Protein AF-A0A1H6R6C3-F1 (afdb_monomer_lite)

pLDDT: mean 83.86, std 10.15, range [52.47, 93.88]

Radius of gyration: 15.7 Å; chains: 1; bounding box: 34×19×46 Å

Foldseek 3Di:
DQPLVVLVVQLVVLLVVLVVCCVVVNVVSSVVSNVVSVVSNVVSVVSVVVVVVVVVVVVVVD

Structure (mmCIF, N/CA/C/O backbone):
data_AF-A0A1H6R6C3-F1
#
_entry.id   AF-A0A1H6R6C3-F1
#
loop_
_atom_site.group_PDB
_atom_site.id
_atom_site.type_symbol
_atom_site.label_atom_id
_atom_site.label_alt_id
_atom_site.label_comp_id
_atom_site.label_asym_id
_atom_site.label_entity_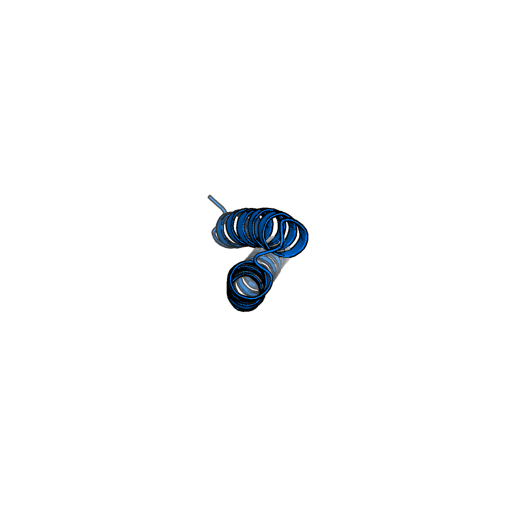id
_atom_site.label_seq_id
_atom_site.pdbx_PDB_ins_code
_atom_site.Cartn_x
_atom_site.Cartn_y
_atom_site.Cartn_z
_atom_site.occupancy
_atom_site.B_iso_or_equiv
_atom_site.auth_seq_id
_atom_site.auth_comp_id
_atom_site.auth_asym_id
_atom_site.auth_atom_id
_atom_site.pdbx_PDB_model_num
ATOM 1 N N . MET A 1 1 ? -1.187 -1.176 20.720 1.00 54.62 1 MET A N 1
ATOM 2 C CA . MET A 1 1 ? -0.706 -0.385 19.563 1.00 54.62 1 MET A CA 1
ATOM 3 C C . MET A 1 1 ? -1.885 -0.207 18.625 1.00 54.62 1 MET A C 1
ATOM 5 O O . MET A 1 1 ? -2.562 -1.197 18.381 1.00 54.62 1 MET A O 1
ATOM 9 N N . LYS A 1 2 ? -2.168 1.027 18.189 1.00 68.56 2 LYS A N 1
ATOM 10 C CA . LYS A 1 2 ? -3.329 1.362 17.347 1.00 68.56 2 LYS A CA 1
ATOM 11 C C . LYS A 1 2 ? -3.241 0.573 16.039 1.00 68.56 2 LYS A C 1
ATOM 13 O O . LYS A 1 2 ? -2.277 0.733 15.289 1.00 68.56 2 LYS A O 1
ATOM 18 N N . VAL A 1 3 ? -4.167 -0.357 15.819 1.00 75.06 3 VAL A N 1
ATOM 19 C CA . VAL A 1 3 ? -4.055 -1.390 14.772 1.00 75.06 3 VAL A CA 1
ATOM 20 C C . VAL A 1 3 ? -4.033 -0.754 13.383 1.00 75.06 3 VAL A C 1
ATOM 22 O O . VAL A 1 3 ? -3.259 -1.177 12.522 1.00 75.06 3 VAL A O 1
ATOM 25 N N . GLY A 1 4 ? -4.783 0.330 13.173 1.00 77.69 4 GLY A N 1
ATOM 26 C CA . GLY A 1 4 ? -4.778 1.016 11.886 1.00 77.69 4 GLY A CA 1
ATOM 27 C C . GLY A 1 4 ? -3.456 1.727 11.559 1.00 77.69 4 GLY A C 1
ATOM 28 O O . GLY A 1 4 ? -3.112 1.852 10.385 1.00 77.69 4 GLY A O 1
ATOM 29 N N . TRP A 1 5 ? -2.658 2.123 12.560 1.00 80.12 5 TRP A N 1
ATOM 30 C CA . TRP A 1 5 ? -1.336 2.727 12.327 1.00 80.12 5 TRP A CA 1
ATOM 31 C C . TRP A 1 5 ? -0.345 1.717 11.740 1.00 80.12 5 TRP A C 1
ATOM 33 O O . TRP A 1 5 ? 0.474 2.075 10.895 1.00 80.12 5 TRP A O 1
ATOM 43 N N . ALA A 1 6 ? -0.448 0.444 12.131 1.00 86.94 6 ALA A N 1
ATOM 44 C CA . ALA A 1 6 ? 0.370 -0.623 11.562 1.00 86.94 6 ALA A CA 1
ATOM 45 C C . ALA A 1 6 ? 0.024 -0.875 10.085 1.00 86.94 6 ALA A C 1
ATOM 47 O O . ALA A 1 6 ? 0.925 -0.990 9.254 1.00 86.94 6 ALA A O 1
ATOM 48 N N . TYR A 1 7 ? -1.270 -0.888 9.740 1.00 87.75 7 TYR A N 1
ATOM 49 C CA . TYR A 1 7 ? -1.720 -1.007 8.349 1.00 87.75 7 TYR A CA 1
ATOM 50 C C . TYR A 1 7 ? -1.272 0.179 7.488 1.00 87.75 7 TYR A C 1
ATOM 52 O O . TYR A 1 7 ? -0.829 -0.028 6.360 1.00 87.75 7 TYR A O 1
ATOM 60 N N . MET A 1 8 ? -1.309 1.401 8.029 1.00 87.44 8 MET A N 1
ATOM 61 C CA . MET A 1 8 ? -0.803 2.590 7.333 1.00 87.44 8 MET A CA 1
ATOM 62 C C . MET A 1 8 ? 0.716 2.567 7.142 1.00 87.44 8 MET A C 1
ATOM 64 O O . MET A 1 8 ? 1.205 2.905 6.065 1.00 87.44 8 MET A O 1
ATOM 68 N N . GLY A 1 9 ? 1.472 2.120 8.148 1.00 88.88 9 GLY A N 1
ATOM 69 C CA . GLY A 1 9 ? 2.921 1.948 8.026 1.00 88.88 9 GLY A CA 1
ATOM 70 C C . GLY A 1 9 ? 3.297 0.907 6.968 1.00 88.88 9 GLY A C 1
ATOM 71 O O . GLY A 1 9 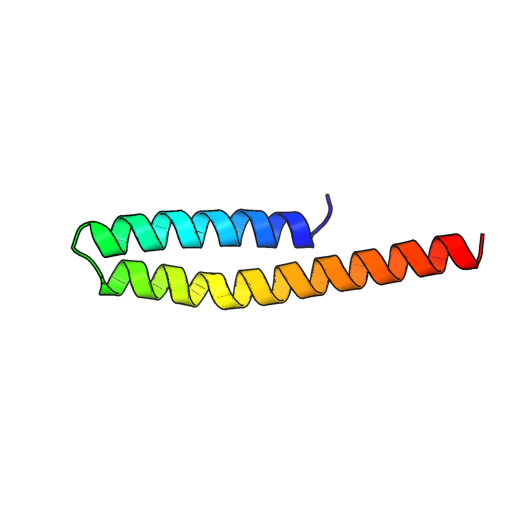? 4.182 1.145 6.145 1.00 88.88 9 GLY A O 1
ATOM 72 N N . LEU A 1 10 ? 2.584 -0.223 6.939 1.00 89.31 10 LEU A N 1
ATOM 73 C CA . LEU A 1 10 ? 2.781 -1.261 5.928 1.00 89.31 10 LEU A CA 1
ATOM 74 C C . LEU A 1 10 ? 2.414 -0.762 4.524 1.00 89.31 10 LEU A C 1
ATOM 76 O O . LEU A 1 10 ? 3.168 -0.989 3.581 1.00 89.31 10 LEU A O 1
ATOM 80 N N . ALA A 1 11 ? 1.301 -0.039 4.391 1.00 90.75 11 ALA A N 1
ATOM 81 C CA . ALA A 1 11 ? 0.903 0.589 3.138 1.00 90.75 11 ALA A CA 1
ATOM 82 C C . ALA A 1 11 ? 1.978 1.545 2.603 1.00 90.75 11 ALA A C 1
ATOM 84 O O . ALA A 1 11 ? 2.346 1.456 1.434 1.00 90.75 11 ALA A O 1
ATOM 85 N N . ALA A 1 12 ? 2.527 2.418 3.451 1.00 91.56 12 ALA A N 1
ATOM 86 C CA . ALA A 1 12 ? 3.576 3.353 3.049 1.00 91.56 12 ALA A CA 1
ATOM 87 C C . ALA A 1 12 ? 4.828 2.626 2.528 1.00 91.56 12 ALA A C 1
ATOM 89 O O . ALA A 1 12 ? 5.378 3.004 1.493 1.00 91.56 12 ALA A O 1
ATOM 90 N N . LEU A 1 13 ? 5.242 1.543 3.194 1.00 93.50 13 LEU A N 1
ATOM 91 C CA . LEU A 1 13 ? 6.352 0.703 2.736 1.00 93.50 13 LEU A CA 1
ATOM 92 C C . LEU A 1 13 ? 6.075 0.060 1.373 1.00 93.50 13 LEU A C 1
ATOM 94 O O . LEU A 1 13 ? 6.950 0.079 0.509 1.00 93.50 13 LEU A O 1
ATOM 98 N N . LEU A 1 14 ? 4.866 -0.469 1.161 1.00 91.50 14 LEU A N 1
ATOM 99 C CA . LEU A 1 14 ? 4.460 -1.058 -0.119 1.00 91.50 14 LEU A CA 1
ATOM 100 C C . LEU A 1 14 ? 4.459 -0.017 -1.246 1.00 91.50 14 LEU A C 1
ATOM 102 O O . LEU A 1 14 ? 4.930 -0.315 -2.341 1.00 91.50 14 LEU A O 1
ATOM 106 N N . VAL A 1 15 ? 4.003 1.210 -0.973 1.00 92.25 15 VAL A N 1
ATOM 107 C CA . VAL A 1 15 ? 4.018 2.312 -1.949 1.00 92.25 15 VAL A CA 1
ATOM 108 C C . VAL A 1 15 ? 5.445 2.703 -2.324 1.00 92.25 15 VAL A C 1
ATOM 110 O O . VAL A 1 15 ? 5.767 2.812 -3.508 1.00 92.25 15 VAL A O 1
ATOM 113 N N . ILE A 1 16 ? 6.324 2.884 -1.337 1.00 93.81 16 ILE A N 1
ATOM 114 C CA . ILE A 1 16 ? 7.720 3.275 -1.574 1.00 93.81 16 ILE A CA 1
ATOM 115 C C . ILE A 1 16 ? 8.465 2.166 -2.327 1.00 93.81 16 ILE A C 1
ATOM 117 O O . ILE A 1 16 ? 9.126 2.431 -3.328 1.00 93.81 16 ILE A O 1
ATOM 121 N N . ALA A 1 17 ? 8.326 0.910 -1.901 1.00 91.12 17 ALA A N 1
ATOM 122 C CA . ALA A 1 17 ? 8.961 -0.214 -2.582 1.00 91.12 17 ALA A CA 1
ATOM 123 C C . ALA A 1 17 ? 8.416 -0.398 -4.008 1.00 91.12 17 ALA A C 1
ATOM 125 O O . ALA A 1 17 ? 9.194 -0.556 -4.949 1.00 91.12 17 ALA A O 1
ATOM 126 N N . GLY A 1 18 ? 7.093 -0.328 -4.182 1.00 90.19 18 GLY A N 1
ATOM 127 C CA . GLY A 1 18 ? 6.436 -0.457 -5.481 1.00 90.19 18 GLY A CA 1
ATOM 128 C C . GLY A 1 18 ? 6.857 0.631 -6.466 1.00 90.19 18 GLY A C 1
ATOM 129 O O . GLY A 1 18 ? 7.226 0.324 -7.597 1.00 90.19 18 GLY A O 1
ATOM 130 N N . THR A 1 19 ? 6.900 1.891 -6.025 1.00 91.62 19 THR A N 1
ATOM 131 C CA . THR A 1 19 ? 7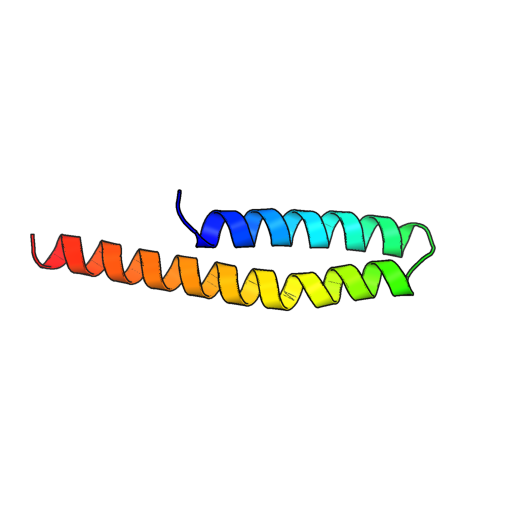.366 3.012 -6.862 1.00 91.62 19 THR A CA 1
ATOM 132 C C . THR A 1 19 ? 8.835 2.870 -7.262 1.00 91.62 19 THR A C 1
ATOM 134 O O . THR A 1 19 ? 9.146 3.009 -8.443 1.00 91.62 19 THR A O 1
ATOM 137 N N . ILE A 1 20 ? 9.735 2.526 -6.331 1.00 92.31 20 ILE A N 1
ATOM 138 C CA . ILE A 1 20 ? 11.165 2.321 -6.636 1.00 92.31 20 ILE A CA 1
ATOM 139 C C . ILE A 1 20 ? 11.352 1.205 -7.672 1.00 92.31 20 ILE A C 1
ATOM 141 O O . ILE A 1 20 ? 12.112 1.368 -8.630 1.00 92.31 20 ILE A O 1
ATOM 145 N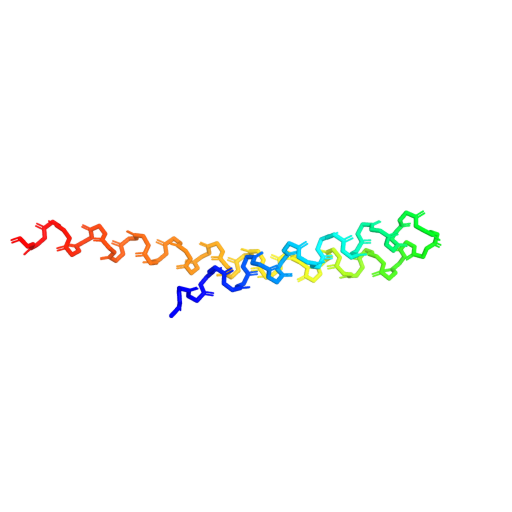 N . ILE A 1 21 ? 10.652 0.080 -7.508 1.00 89.44 21 ILE A N 1
ATOM 146 C CA . ILE A 1 21 ? 10.752 -1.071 -8.417 1.00 89.44 21 ILE A CA 1
ATOM 147 C C . ILE A 1 21 ? 10.168 -0.737 -9.794 1.00 89.44 21 ILE A C 1
ATOM 149 O O . ILE A 1 21 ? 10.767 -1.100 -10.810 1.00 89.44 21 ILE A O 1
ATOM 153 N N . SER A 1 22 ? 9.046 -0.011 -9.836 1.00 89.06 22 SER A N 1
ATOM 154 C CA . SER A 1 22 ? 8.409 0.400 -11.091 1.00 89.06 22 SER A CA 1
ATOM 155 C C . SER A 1 22 ? 9.325 1.334 -11.897 1.00 89.06 22 SER A C 1
ATOM 157 O O . SER A 1 22 ? 9.568 1.100 -13.081 1.00 89.06 22 SER A O 1
ATOM 159 N N . ILE A 1 23 ? 9.954 2.312 -11.229 1.00 89.44 23 ILE A N 1
ATOM 160 C CA . ILE A 1 23 ? 10.921 3.243 -11.842 1.00 89.44 23 ILE A CA 1
ATOM 161 C C . ILE A 1 23 ? 12.194 2.522 -12.315 1.00 89.44 23 ILE A C 1
ATOM 163 O O . ILE A 1 23 ? 12.766 2.893 -13.336 1.00 89.44 23 ILE A O 1
ATOM 167 N N . SER A 1 24 ? 12.625 1.467 -11.618 1.00 88.31 24 SER A N 1
ATOM 168 C CA . SER A 1 24 ? 13.849 0.711 -11.940 1.00 88.31 24 SER A CA 1
ATOM 169 C C . SER A 1 24 ? 13.716 -0.215 -13.163 1.00 88.31 24 SER A C 1
ATOM 171 O O . SER A 1 24 ? 14.615 -1.006 -13.441 1.00 88.31 24 SER A O 1
ATOM 173 N N . GLY A 1 25 ? 12.607 -0.129 -13.905 1.00 81.06 25 GLY A N 1
ATOM 174 C CA . GLY A 1 25 ? 12.391 -0.861 -15.155 1.00 81.06 25 GLY A CA 1
ATOM 175 C C . GLY A 1 25 ? 11.628 -2.176 -15.001 1.00 81.06 25 GLY A C 1
ATOM 176 O O . GLY A 1 25 ? 11.401 -2.856 -15.998 1.00 81.06 25 GLY A O 1
ATOM 177 N N . ASN A 1 26 ? 11.178 -2.520 -13.790 1.00 82.31 26 ASN A N 1
ATOM 178 C CA . ASN A 1 26 ? 10.336 -3.691 -13.549 1.00 82.31 26 ASN A CA 1
ATOM 179 C C . ASN A 1 26 ? 8.904 -3.277 -13.179 1.00 82.31 26 ASN A C 1
ATOM 181 O O . ASN A 1 26 ? 8.376 -3.642 -12.123 1.00 82.31 26 ASN A O 1
ATOM 185 N N . GLY A 1 27 ? 8.297 -2.494 -14.080 1.00 83.12 27 GLY A N 1
ATOM 186 C CA . GLY A 1 27 ? 6.982 -1.860 -13.925 1.00 83.12 27 GLY A CA 1
ATOM 187 C C . GLY A 1 27 ? 5.898 -2.805 -13.417 1.00 83.12 27 GLY A C 1
ATOM 188 O O . GLY A 1 27 ? 5.215 -2.488 -12.457 1.00 83.12 27 GLY A O 1
ATOM 189 N N . ILE A 1 28 ? 5.824 -4.023 -13.962 1.00 90.00 28 ILE A N 1
ATOM 190 C CA . ILE A 1 28 ? 4.794 -5.009 -13.596 1.00 90.00 28 ILE A CA 1
ATOM 191 C C . ILE A 1 28 ? 4.857 -5.378 -12.106 1.00 90.00 28 ILE A C 1
ATOM 193 O O . ILE A 1 28 ? 3.829 -5.435 -11.437 1.00 90.00 28 ILE A O 1
ATOM 197 N N . ILE A 1 29 ? 6.056 -5.625 -11.569 1.00 89.06 29 ILE A N 1
ATOM 198 C CA . ILE A 1 29 ? 6.209 -5.993 -10.154 1.00 89.06 29 ILE A CA 1
ATOM 199 C C . ILE A 1 29 ? 5.927 -4.782 -9.263 1.00 89.06 29 ILE A C 1
ATOM 201 O O . ILE A 1 29 ? 5.229 -4.913 -8.256 1.00 89.06 29 ILE A O 1
ATOM 205 N N . GLY A 1 30 ? 6.428 -3.607 -9.648 1.00 89.25 30 GLY A N 1
ATOM 206 C CA . GLY A 1 30 ? 6.159 -2.364 -8.931 1.00 89.25 30 GLY A CA 1
ATOM 207 C C . GLY A 1 30 ? 4.666 -2.036 -8.869 1.00 89.25 30 GLY A C 1
ATOM 208 O O . GLY A 1 30 ? 4.149 -1.718 -7.799 1.00 89.25 30 GLY A O 1
ATOM 209 N N . ASP A 1 31 ? 3.949 -2.221 -9.974 1.00 90.62 31 ASP A N 1
ATOM 210 C CA . ASP A 1 31 ? 2.512 -1.979 -10.070 1.00 90.62 31 ASP A CA 1
ATOM 211 C C . ASP A 1 31 ? 1.709 -2.972 -9.220 1.00 90.62 31 ASP A C 1
ATOM 213 O O . ASP A 1 31 ? 0.759 -2.569 -8.553 1.00 90.62 31 ASP A O 1
ATOM 217 N N . ILE A 1 32 ? 2.114 -4.246 -9.145 1.00 92.75 32 ILE A N 1
ATOM 218 C CA . ILE A 1 32 ? 1.486 -5.228 -8.239 1.00 92.75 32 ILE A CA 1
ATOM 219 C C . ILE A 1 32 ? 1.630 -4.790 -6.776 1.00 92.75 32 ILE A C 1
ATOM 221 O O . ILE A 1 32 ? 0.663 -4.845 -6.016 1.00 92.75 32 ILE A O 1
ATOM 225 N N . LEU A 1 33 ? 2.816 -4.326 -6.375 1.00 89.88 33 LEU A N 1
ATOM 226 C CA . LEU A 1 33 ? 3.059 -3.789 -5.031 1.00 89.88 33 LEU A CA 1
ATOM 227 C C . LEU A 1 33 ? 2.188 -2.561 -4.739 1.00 89.88 33 LEU A C 1
ATOM 229 O O . LEU A 1 33 ? 1.619 -2.456 -3.650 1.00 89.88 33 LEU A O 1
ATOM 233 N N . LEU A 1 34 ? 2.022 -1.670 -5.718 1.00 91.69 34 LEU A N 1
ATOM 234 C CA . LEU A 1 34 ? 1.135 -0.513 -5.602 1.00 91.69 34 LEU A CA 1
ATOM 235 C C . LEU A 1 34 ? -0.334 -0.930 -5.496 1.00 91.69 34 LEU A C 1
ATOM 237 O O . LEU A 1 34 ? -1.045 -0.418 -4.634 1.00 91.69 34 LEU A O 1
ATOM 241 N N . VAL A 1 35 ? -0.788 -1.909 -6.278 1.00 93.88 35 VAL A N 1
ATOM 242 C CA . VAL A 1 35 ? -2.152 -2.451 -6.177 1.00 93.88 35 VAL A CA 1
ATOM 243 C C . VAL A 1 35 ? -2.393 -3.086 -4.808 1.00 93.88 35 VAL A C 1
ATOM 245 O O . VAL A 1 35 ? -3.448 -2.870 -4.218 1.00 93.88 35 VAL A O 1
ATOM 248 N N . LEU A 1 36 ? -1.411 -3.803 -4.254 1.00 90.62 36 LEU A N 1
ATOM 249 C CA . LEU A 1 36 ? -1.488 -4.384 -2.906 1.00 90.62 36 LEU A CA 1
ATOM 250 C C . LEU A 1 36 ? -1.467 -3.335 -1.786 1.00 90.62 36 LEU A C 1
ATOM 252 O O . LEU A 1 36 ? -1.958 -3.606 -0.685 1.00 90.62 36 LEU A O 1
ATOM 256 N N . SER A 1 37 ? -0.957 -2.132 -2.052 1.00 90.81 37 SER A N 1
ATOM 257 C CA . SER A 1 37 ? -1.021 -1.028 -1.092 1.00 90.81 37 SER A CA 1
ATOM 258 C C . SER A 1 37 ? -2.447 -0.484 -0.913 1.00 90.81 37 SER A C 1
ATOM 260 O O . SER A 1 37 ? -2.823 -0.057 0.173 1.00 90.81 37 SER A O 1
ATOM 262 N N . ILE A 1 38 ? -3.297 -0.568 -1.941 1.00 91.69 38 ILE A N 1
ATOM 263 C CA . ILE A 1 38 ? -4.677 -0.055 -1.906 1.00 91.69 38 ILE A CA 1
ATOM 264 C C . ILE A 1 38 ? -5.525 -0.720 -0.804 1.00 91.69 38 ILE A C 1
ATOM 266 O O . ILE A 1 38 ? -6.099 0.006 0.013 1.00 91.69 38 ILE A O 1
ATOM 270 N N . PRO A 1 39 ? -5.620 -2.064 -0.706 1.00 90.12 39 PRO A N 1
ATOM 271 C CA . PRO A 1 39 ? -6.398 -2.696 0.355 1.00 90.12 39 PRO A CA 1
ATOM 272 C C . PRO A 1 39 ? -5.811 -2.426 1.744 1.00 90.12 39 PRO A C 1
ATOM 274 O O . PRO A 1 39 ? -6.568 -2.261 2.698 1.00 90.12 39 PRO A O 1
ATOM 277 N N . THR A 1 40 ? -4.486 -2.324 1.880 1.00 89.44 40 THR A N 1
ATOM 278 C CA . THR A 1 40 ? -3.856 -1.992 3.170 1.00 89.44 40 THR A CA 1
ATOM 279 C C . THR A 1 40 ? -4.173 -0.562 3.607 1.00 89.44 40 THR A C 1
ATOM 281 O O . THR A 1 40 ? -4.503 -0.355 4.775 1.00 89.44 40 THR A O 1
ATOM 284 N N . ILE A 1 41 ? -4.193 0.403 2.682 1.00 90.75 41 ILE A N 1
ATOM 285 C CA . ILE A 1 41 ? -4.667 1.773 2.944 1.00 90.75 41 ILE A CA 1
ATOM 286 C C . ILE A 1 41 ? -6.147 1.764 3.329 1.00 90.75 41 ILE A C 1
ATOM 288 O O . ILE A 1 41 ? -6.527 2.417 4.298 1.00 90.75 41 ILE A O 1
ATOM 292 N N . TYR A 1 42 ? -6.984 1.009 2.613 1.00 90.50 42 TYR A N 1
ATOM 293 C CA . TYR A 1 42 ? -8.421 0.931 2.887 1.00 90.50 42 TYR A CA 1
ATOM 294 C C . TYR A 1 42 ? -8.710 0.409 4.301 1.00 90.50 42 TYR A C 1
ATOM 296 O O . TYR A 1 42 ? -9.407 1.066 5.078 1.00 90.50 42 TYR A O 1
ATOM 304 N N . TYR A 1 43 ? -8.135 -0.740 4.673 1.00 88.31 43 TYR A N 1
ATOM 305 C CA . TYR A 1 43 ? -8.319 -1.305 6.012 1.00 88.31 43 TYR A CA 1
ATOM 306 C C . TYR A 1 43 ? -7.674 -0.443 7.098 1.00 88.31 43 TYR A C 1
ATOM 308 O O . TYR A 1 43 ? -8.279 -0.247 8.154 1.00 88.31 43 TYR A O 1
ATOM 316 N N . GLY A 1 44 ? -6.493 0.125 6.836 1.00 87.94 44 GLY A N 1
ATOM 317 C CA . GLY A 1 44 ? -5.841 1.052 7.757 1.00 87.94 44 GLY A CA 1
ATOM 318 C C . GLY A 1 44 ? -6.679 2.300 8.013 1.00 87.94 44 GLY A C 1
ATOM 319 O O . GLY A 1 44 ? -6.866 2.682 9.165 1.00 87.94 44 GLY A O 1
ATOM 320 N N . SER A 1 45 ? -7.244 2.900 6.961 1.00 87.12 45 SER A N 1
ATOM 321 C CA . SER A 1 45 ? -8.073 4.107 7.057 1.00 87.12 45 SER A CA 1
ATOM 322 C C . SER A 1 45 ? -9.362 3.826 7.816 1.00 87.12 45 SER A C 1
ATOM 324 O O . SER A 1 45 ? -9.708 4.581 8.721 1.00 87.12 45 SER A O 1
ATOM 326 N N . LYS A 1 46 ? -10.024 2.703 7.514 1.00 88.00 46 LYS A N 1
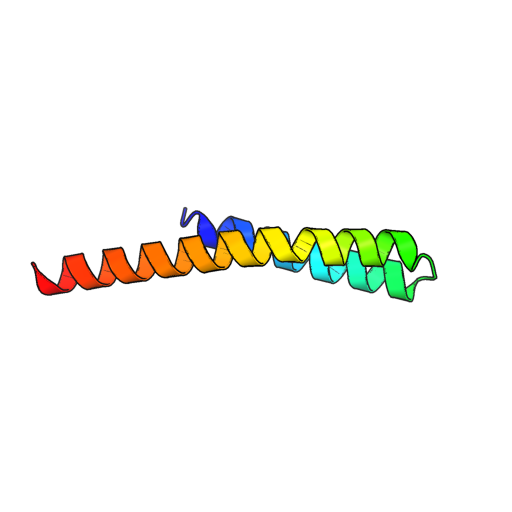ATOM 327 C CA . LYS A 1 46 ? -11.244 2.286 8.210 1.00 88.00 46 LYS A CA 1
ATOM 328 C C . LYS A 1 46 ? -10.993 2.005 9.694 1.00 88.00 46 LYS A C 1
ATOM 330 O O . LYS A 1 46 ? -11.792 2.419 10.525 1.00 88.00 46 LYS A O 1
ATOM 335 N N . SER A 1 47 ? -9.888 1.335 10.031 1.00 86.94 47 SER A N 1
ATOM 336 C CA . SER A 1 47 ? -9.509 1.081 11.429 1.00 86.94 47 SER A CA 1
ATOM 337 C C . SER A 1 47 ? -9.230 2.383 12.180 1.00 86.94 47 SER A C 1
ATOM 339 O O . SER A 1 47 ? -9.730 2.549 13.285 1.00 86.94 47 SER A O 1
ATOM 341 N N . LEU A 1 48 ? -8.490 3.320 11.573 1.00 84.12 48 LEU A N 1
ATOM 342 C CA . LEU A 1 48 ? -8.230 4.639 12.166 1.00 84.12 48 LEU A CA 1
ATOM 343 C C . LEU A 1 48 ? -9.518 5.438 12.387 1.00 84.12 48 LEU A C 1
ATOM 345 O O . LEU A 1 48 ? -9.658 6.091 13.415 1.00 84.12 48 LEU A O 1
ATOM 349 N N . ALA A 1 49 ? -10.437 5.407 11.420 1.00 85.62 49 ALA A N 1
ATOM 350 C CA . ALA A 1 49 ? -11.714 6.106 11.518 1.00 85.62 49 ALA A CA 1
ATOM 351 C C . ALA A 1 49 ? -12.580 5.534 12.649 1.00 85.62 49 ALA A C 1
ATOM 353 O O . ALA A 1 49 ? -13.050 6.297 13.485 1.00 85.62 49 ALA A O 1
ATOM 354 N N . ALA A 1 50 ? -12.702 4.206 12.729 1.00 83.62 50 ALA A N 1
ATOM 355 C CA . ALA A 1 50 ? -13.446 3.539 13.795 1.00 83.62 50 ALA A CA 1
ATOM 356 C C . ALA A 1 50 ? -12.835 3.793 15.185 1.00 83.62 50 ALA A C 1
ATOM 358 O O . ALA A 1 50 ? -13.562 4.014 16.148 1.00 83.62 50 ALA A O 1
ATOM 359 N N . GLU A 1 51 ? -11.501 3.804 15.297 1.00 80.62 51 GLU A N 1
ATOM 360 C CA . GLU A 1 51 ? -10.818 4.171 16.546 1.00 80.62 51 GLU A CA 1
ATOM 361 C C . GLU A 1 51 ? -11.124 5.624 16.950 1.00 80.62 51 GLU A C 1
ATOM 363 O O . GLU A 1 51 ? -11.343 5.895 18.127 1.00 80.62 51 GLU A O 1
ATOM 368 N N . ARG A 1 52 ? -11.184 6.553 15.988 1.00 79.44 52 ARG A N 1
ATOM 369 C CA . ARG A 1 52 ? -11.489 7.968 16.248 1.00 79.44 52 ARG A CA 1
ATOM 370 C C . ARG A 1 52 ? -12.940 8.194 16.676 1.00 79.44 52 ARG A C 1
ATOM 372 O O . ARG A 1 52 ? -13.185 9.021 17.548 1.00 79.44 52 ARG A O 1
ATOM 379 N N . GLU A 1 53 ? -13.886 7.485 16.069 1.00 78.75 53 GLU A N 1
ATOM 380 C CA . GLU A 1 53 ? -15.299 7.519 16.470 1.00 78.75 53 GLU A CA 1
ATOM 381 C C . GLU A 1 53 ? -15.468 7.001 17.902 1.00 78.75 53 GLU A C 1
ATOM 383 O O . GLU A 1 53 ? -16.051 7.696 18.730 1.00 78.75 53 GLU A O 1
ATOM 388 N N . ALA A 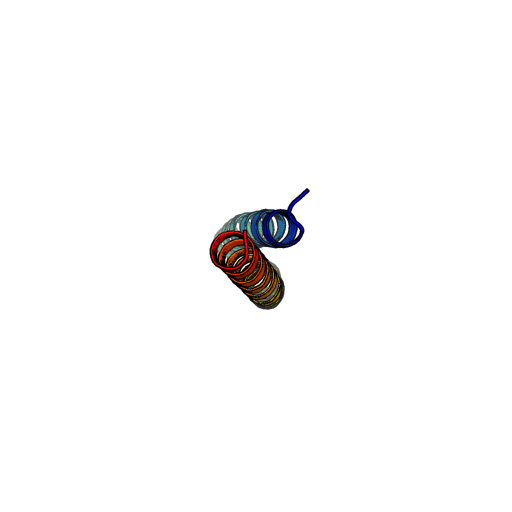1 54 ? -14.855 5.858 18.226 1.00 73.62 54 ALA A N 1
ATOM 389 C CA . ALA A 1 54 ? -14.906 5.290 19.571 1.00 73.62 54 ALA A CA 1
ATOM 390 C C . ALA A 1 54 ? -14.297 6.219 20.637 1.00 73.62 54 ALA A C 1
ATOM 392 O O . ALA A 1 54 ? -14.854 6.335 21.723 1.00 73.62 54 ALA A O 1
ATOM 393 N N . GLU A 1 55 ? -13.181 6.893 20.332 1.00 74.19 55 GLU A N 1
ATOM 394 C CA . GLU A 1 55 ? -12.537 7.856 21.241 1.00 74.19 55 GLU A CA 1
ATOM 395 C C . GLU A 1 55 ? -13.447 9.070 21.510 1.00 74.19 55 GLU A C 1
ATOM 397 O O . GLU A 1 55 ? -13.588 9.488 22.659 1.00 74.19 55 GLU A O 1
ATOM 402 N N . THR A 1 56 ? -14.140 9.560 20.474 1.00 72.62 56 THR A N 1
ATOM 403 C CA . THR A 1 56 ? -15.064 10.705 20.576 1.00 72.62 56 THR A CA 1
ATOM 404 C C . THR A 1 56 ? -16.314 10.360 21.395 1.00 72.62 56 THR A C 1
ATOM 406 O O . THR A 1 56 ? -16.729 11.158 22.230 1.00 72.62 56 THR A O 1
ATOM 409 N N . GLU A 1 57 ? -16.889 9.164 21.218 1.00 66.69 57 GLU A N 1
ATOM 410 C CA . GLU A 1 57 ? -18.039 8.717 22.019 1.00 66.69 57 GLU A CA 1
ATOM 411 C C . GLU A 1 57 ? -17.676 8.589 23.505 1.00 66.69 57 GLU A C 1
ATOM 413 O O . GLU A 1 57 ? -18.448 9.021 24.355 1.00 66.69 57 GLU A O 1
ATOM 418 N N . THR A 1 58 ? -16.489 8.072 23.850 1.00 65.06 58 THR A N 1
ATOM 419 C CA . THR A 1 58 ? -16.050 7.987 25.256 1.00 65.06 58 THR A CA 1
ATOM 420 C C . THR A 1 58 ? -15.844 9.337 25.941 1.00 65.06 58 THR A C 1
ATOM 422 O O . THR A 1 58 ? -16.025 9.399 27.153 1.00 65.06 58 THR A O 1
ATOM 425 N N . GLU A 1 59 ? -15.474 10.398 25.217 1.00 63.91 59 GLU A N 1
ATOM 426 C CA . GLU A 1 59 ? -15.367 11.752 25.788 1.00 63.91 59 GLU A CA 1
ATOM 427 C C . GLU A 1 59 ? -16.735 12.430 25.969 1.00 63.91 59 GLU A C 1
ATOM 429 O O . GLU A 1 59 ? -16.871 13.283 26.839 1.00 63.91 59 GLU A O 1
ATOM 434 N N . GLU A 1 60 ? -17.754 12.061 25.187 1.00 62.56 60 GLU A N 1
ATOM 435 C CA . GLU A 1 60 ? -19.101 12.643 25.303 1.00 62.56 60 GLU A CA 1
ATOM 436 C C . GLU A 1 60 ? -19.918 12.037 26.462 1.00 62.56 60 GLU A C 1
ATOM 438 O O . GLU A 1 60 ? -20.776 12.711 27.032 1.00 62.56 60 GLU A O 1
ATOM 443 N N . VAL A 1 61 ? -19.654 10.779 26.842 1.00 58.72 61 VAL A N 1
ATOM 444 C CA . VAL A 1 61 ? -20.330 10.098 27.971 1.00 58.72 61 VAL A CA 1
ATOM 445 C C . VAL A 1 61 ? -19.551 10.102 29.299 1.00 58.72 61 VAL A C 1
ATOM 447 O O . VAL A 1 61 ? -20.035 9.508 30.268 1.00 58.72 61 VAL A O 1
ATOM 450 N N . ALA A 1 62 ? -18.380 10.745 29.368 1.00 52.47 62 ALA A N 1
ATOM 451 C CA . ALA A 1 62 ? -17.551 10.868 30.578 1.00 52.47 62 ALA A CA 1
ATOM 452 C C . ALA A 1 62 ? -17.727 12.223 31.282 1.00 52.47 62 ALA A C 1
ATOM 454 O O . ALA A 1 62 ? -17.741 12.221 32.536 1.00 52.47 62 ALA A O 1
#

Organism: NCBI:txid1073996

Sequence (62 aa):
MKVGWAYMGLAALLVIAGTIISISGNGIIGDILLVLSIPTIYYGSKSLAAEREAETETEEVA

Secondary structure (DSSP, 8-state):
--HHHHHHHHHHHHHHHHHHHHHTT-HHHHHHHHHHHHHHHHHHHHHHHHHHHHHHHHHH--